Protein AF-0000000078817401 (afdb_homodimer)

Foldseek 3Di:
DFAKEKEDEPPDPQQVVQVVVCVVVVHDYHYDYPVPDPCVQVVQCVLQVNDNDDIWMDGHSRTQGGSVSLVVCVVVVNNVVVND/DFAKEKEDEPPDPQQVVQVVVCVVVVHDYHYDYPVPDPCVQVVQCVLQVNDNDDIWMDGHSRTQGGSVSLVVCVVVVNNVVVND

Solvent-accessible surface area (backbone atoms only — not comparable to full-atom values): 9053 Å² total; per-residue (Å²): 113,55,51,31,39,35,38,31,52,70,72,18,58,49,29,53,50,39,52,48,55,36,50,76,66,70,46,73,67,46,78,44,42,40,81,77,37,85,63,38,51,61,52,46,21,62,68,49,74,66,46,83,69,57,25,38,33,24,49,57,91,41,66,66,37,36,46,69,46,53,49,51,32,47,74,68,67,38,44,67,64,67,34,88,111,55,51,31,40,35,39,31,52,71,71,18,58,49,28,54,48,38,53,48,54,36,51,74,67,71,46,74,66,46,78,44,42,39,82,77,37,85,62,38,51,62,52,46,20,61,67,50,75,67,45,83,68,60,24,38,33,24,51,57,92,39,67,66,37,37,46,69,45,53,48,52,32,47,74,68,67,39,43,68,64,67,35,89

Nearest PDB structures (foldseek):
  3qmx-assembly1_A  TM=9.349E-01  e=4.135E-10  Synechocystis sp. PCC 6803
  4mjc-assembly1_A  TM=9.335E-01  e=5.089E-10  Synechocystis sp. PCC 6803 substr. Kazusa
  4mjb-assembly1_A  TM=9.336E-01  e=5.089E-10  Synechocystis sp. PCC 6803 substr. Kazusa
  4mja-assembly1_A  TM=9.288E-01  e=1.089E-09  Synechocystis sp. PCC 6803 substr. Kazusa
  4mje-assembly1_A  TM=9.339E-01  e=1.251E-09  Synechocystis sp. PCC 6803 substr. Kazusa

Organism: Pelagibacter ubique (strain HTCC1062) (NCBI:txid335992)

Sequence (168 aa):
MKNVTIYTGPLCNFCDAAKRLLARNNVEYKEINIATVDGAMDEMITKANGKRTIPQIFFDDNHIGGYDDVRALEKENKLLELLKMKNVTIYTGPLCNFCDAAKRLLARNNVEYKEINIATVDGAMDEMITKANGKRTIPQIFFDDNHIGGYDDVRALEKENKLLELLK

InterPro domains:
  IPR002109 Glutaredoxin [PF00462] (4-64)
  IPR011900 Glutaredoxin, GrxC [TIGR02181] (4-83)
  IPR011900 Glutaredoxin, GrxC [cd03418] (3-77)
  IPR014025 Glutaredoxin subgroup [PR00160] (4-22)
  IPR014025 Glutaredoxin subgroup [PR00160] (47-60)
  IPR014025 Glutaredoxin subgroup [PR00160] (61-74)
  IPR036249 Thioredoxin-like superfamily [SSF52833] (1-84)

pLDDT: mean 95.74, std 4.03, range [76.31, 98.75]

Structure (mmCIF, N/CA/C/O backbone):
data_AF-0000000078817401-model_v1
#
loop_
_entity.id
_entity.type
_entity.pdbx_description
1 polymer Glutaredoxin
#
loop_
_atom_site.group_PDB
_atom_site.id
_atom_site.type_symbol
_atom_site.label_atom_id
_atom_site.label_alt_id
_atom_site.label_comp_id
_atom_site.label_asym_id
_atom_site.label_entity_id
_atom_site.label_seq_id
_atom_site.pdbx_PDB_ins_code
_atom_site.Cartn_x
_atom_site.Cartn_y
_atom_site.Cartn_z
_atom_site.occupancy
_atom_site.B_iso_or_equiv
_atom_site.auth_seq_id
_atom_site.auth_comp_id
_atom_site.auth_asym_id
_atom_site.auth_atom_id
_atom_site.pdbx_PDB_model_num
ATOM 1 N N . MET A 1 1 ? -2.812 -25.641 -15.07 1 76.31 1 MET A N 1
ATOM 2 C CA . MET A 1 1 ? -2.541 -24.266 -14.711 1 76.31 1 MET A CA 1
ATOM 3 C C . MET A 1 1 ? -1.904 -24.172 -13.328 1 76.31 1 MET A C 1
ATOM 5 O O . MET A 1 1 ? -2.227 -24.969 -12.438 1 76.31 1 MET A O 1
ATOM 9 N N . LYS A 1 2 ? -0.894 -23.375 -13.109 1 90.56 2 LYS A N 1
ATOM 10 C CA . LYS A 1 2 ? -0.174 -23.266 -11.844 1 90.56 2 LYS A CA 1
ATOM 11 C C . LYS A 1 2 ? -1.051 -22.641 -10.766 1 90.56 2 LYS A C 1
ATOM 13 O O . LYS A 1 2 ? -1.945 -21.844 -11.062 1 90.56 2 LYS A O 1
ATOM 18 N N . ASN A 1 3 ? -0.857 -23.109 -9.586 1 95.81 3 ASN A N 1
ATOM 19 C CA . ASN A 1 3 ? -1.519 -22.484 -8.445 1 95.81 3 ASN A CA 1
ATOM 20 C C . ASN A 1 3 ? -0.893 -21.125 -8.109 1 95.81 3 ASN A C 1
ATOM 22 O O . ASN A 1 3 ? 0.333 -21 -8.078 1 95.81 3 ASN A O 1
ATOM 26 N N . VAL A 1 4 ? -1.726 -20.234 -7.977 1 97.69 4 VAL A N 1
ATOM 27 C CA . VAL A 1 4 ? -1.245 -18.906 -7.609 1 97.69 4 VAL A CA 1
ATOM 28 C C . VAL A 1 4 ? -1.587 -18.625 -6.148 1 97.69 4 VAL A C 1
ATOM 30 O O . VAL A 1 4 ? -2.727 -18.828 -5.723 1 97.69 4 VAL A O 1
ATOM 33 N N . THR A 1 5 ? -0.586 -18.234 -5.328 1 98.56 5 THR A N 1
ATOM 34 C CA . THR A 1 5 ? -0.765 -17.812 -3.941 1 98.56 5 THR A CA 1
ATOM 35 C C . THR A 1 5 ? -0.278 -16.391 -3.738 1 98.56 5 THR A C 1
ATOM 37 O O . THR A 1 5 ? 0.786 -16.016 -4.234 1 98.56 5 THR A O 1
ATOM 40 N N . ILE A 1 6 ? -1.085 -15.656 -3.076 1 98.69 6 ILE A N 1
ATOM 41 C CA . ILE A 1 6 ? -0.687 -14.281 -2.777 1 98.69 6 ILE A CA 1
ATOM 42 C C . ILE A 1 6 ? -0.774 -14.039 -1.273 1 98.69 6 ILE A C 1
ATOM 44 O O . ILE A 1 6 ? -1.801 -14.312 -0.651 1 98.69 6 ILE A O 1
ATOM 48 N N . TYR A 1 7 ? 0.388 -13.578 -0.652 1 98.75 7 TYR A N 1
ATOM 49 C CA . TYR A 1 7 ? 0.382 -13.094 0.723 1 98.75 7 TYR A CA 1
ATOM 50 C C . TYR A 1 7 ? 0.016 -11.617 0.777 1 98.75 7 TYR A C 1
ATOM 52 O O . TYR A 1 7 ? 0.6 -10.797 0.062 1 98.75 7 TYR A O 1
ATOM 60 N N . THR A 1 8 ? -0.942 -11.305 1.568 1 98.19 8 THR A N 1
ATOM 61 C CA . THR A 1 8 ? -1.442 -9.938 1.664 1 98.19 8 THR A CA 1
ATOM 62 C C . THR A 1 8 ? -1.533 -9.492 3.121 1 98.19 8 THR A C 1
ATOM 64 O O . THR A 1 8 ? -1.178 -10.25 4.027 1 98.19 8 THR A O 1
ATOM 67 N N . GLY A 1 9 ? -1.944 -8.219 3.326 1 95.19 9 GLY A N 1
ATOM 68 C CA . GLY A 1 9 ? -2.217 -7.633 4.629 1 95.19 9 GLY A CA 1
ATOM 69 C C . GLY A 1 9 ? -3.27 -6.543 4.586 1 95.19 9 GLY A C 1
ATOM 70 O O . GLY A 1 9 ? -3.695 -6.129 3.504 1 95.19 9 GLY A O 1
ATOM 71 N N . PRO A 1 10 ? -3.668 -6.227 5.82 1 92.19 10 PRO A N 1
ATOM 72 C CA . PRO A 1 10 ? -4.715 -5.203 5.879 1 92.19 10 PRO A CA 1
ATOM 73 C C . PRO A 1 10 ? -4.223 -3.828 5.43 1 92.19 10 PRO A C 1
ATOM 75 O O . PRO A 1 10 ? -3.072 -3.467 5.688 1 92.19 10 PRO A O 1
ATOM 78 N N . LEU A 1 11 ? -5.137 -3.049 4.781 1 90.81 11 LEU A N 1
ATOM 79 C CA . LEU A 1 11 ? -4.914 -1.659 4.395 1 90.81 11 LEU A CA 1
ATOM 80 C C . LEU A 1 11 ? -3.664 -1.527 3.537 1 90.81 11 LEU A C 1
ATOM 82 O O . LEU A 1 11 ? -2.848 -0.628 3.754 1 90.81 11 LEU A O 1
ATOM 86 N N . CYS A 1 12 ? -3.42 -2.465 2.744 1 96.25 12 CYS A N 1
ATOM 87 C CA . CYS A 1 12 ? -2.281 -2.484 1.835 1 96.25 12 CYS A CA 1
ATOM 88 C C . CYS A 1 12 ? -2.725 -2.232 0.399 1 96.25 12 CYS A C 1
ATOM 90 O O . CYS A 1 12 ? -3.326 -3.104 -0.231 1 96.25 12 CYS A O 1
ATOM 92 N N . ASN A 1 13 ? -2.375 -1.166 -0.148 1 96.25 13 ASN A N 1
ATOM 93 C CA . ASN A 1 13 ? -2.877 -0.75 -1.453 1 96.25 13 ASN A CA 1
ATOM 94 C C . ASN A 1 13 ? -2.271 -1.583 -2.578 1 96.25 13 ASN A C 1
ATOM 96 O O . ASN A 1 13 ? -2.945 -1.882 -3.566 1 96.25 13 ASN A O 1
ATOM 100 N N . PHE A 1 14 ? -1.003 -1.934 -2.42 1 97 14 PHE A N 1
ATOM 101 C CA . PHE A 1 14 ? -0.395 -2.791 -3.43 1 97 14 PHE A CA 1
ATOM 102 C C . PHE A 1 14 ? -1.038 -4.172 -3.428 1 97 14 PHE A C 1
ATOM 104 O O . PHE A 1 14 ? -1.152 -4.812 -4.473 1 97 14 PHE A O 1
ATOM 111 N N . CYS A 1 15 ? -1.413 -4.656 -2.254 1 98.12 15 CYS A N 1
ATOM 112 C CA . CYS A 1 15 ? -2.148 -5.914 -2.168 1 98.12 15 CYS A CA 1
ATOM 113 C C . CYS A 1 15 ? -3.459 -5.832 -2.943 1 98.12 15 CYS A C 1
ATOM 115 O O . CYS A 1 15 ? -3.793 -6.742 -3.703 1 98.12 15 CYS A O 1
ATOM 117 N N . ASP A 1 16 ? -4.199 -4.816 -2.754 1 97.12 16 ASP A N 1
ATOM 118 C CA . ASP A 1 16 ? -5.449 -4.637 -3.49 1 97.12 16 ASP A CA 1
ATOM 119 C C . ASP A 1 16 ? -5.195 -4.598 -4.996 1 97.12 16 ASP A C 1
ATOM 121 O O . ASP A 1 16 ? -5.941 -5.199 -5.773 1 97.12 16 ASP A O 1
ATOM 125 N N . ALA A 1 17 ? -4.199 -3.873 -5.379 1 97.19 17 ALA A N 1
ATOM 126 C CA . ALA A 1 17 ? -3.861 -3.768 -6.797 1 97.19 17 ALA A CA 1
ATOM 127 C C . ALA A 1 17 ? -3.492 -5.129 -7.375 1 97.19 17 ALA A C 1
ATOM 129 O O . ALA A 1 17 ? -3.9 -5.469 -8.484 1 97.19 17 ALA A O 1
ATOM 130 N N . ALA A 1 18 ? -2.74 -5.879 -6.668 1 98.06 18 ALA A N 1
ATOM 131 C CA . ALA A 1 18 ? -2.35 -7.219 -7.109 1 98.06 18 ALA A CA 1
ATOM 132 C C . ALA A 1 18 ? -3.574 -8.109 -7.305 1 98.06 18 ALA A C 1
ATOM 134 O O . ALA A 1 18 ? -3.682 -8.812 -8.312 1 98.06 18 ALA A O 1
ATOM 135 N N . LYS A 1 19 ? -4.449 -8.07 -6.336 1 98.12 19 LYS A N 1
ATOM 136 C CA . LYS A 1 19 ? -5.672 -8.867 -6.441 1 98.12 19 LYS A CA 1
ATOM 137 C C . LYS A 1 19 ? -6.488 -8.461 -7.664 1 98.12 19 LYS A C 1
ATOM 139 O O . LYS A 1 19 ? -6.98 -9.32 -8.398 1 98.12 19 LYS A O 1
ATOM 144 N N . ARG A 1 20 ? -6.629 -7.266 -7.887 1 98.06 20 ARG A N 1
ATOM 145 C CA . ARG A 1 20 ? -7.363 -6.781 -9.055 1 98.06 20 ARG A CA 1
ATOM 146 C C . ARG A 1 20 ? -6.699 -7.238 -10.344 1 98.06 20 ARG A C 1
ATOM 148 O O . ARG A 1 20 ? -7.383 -7.629 -11.297 1 98.06 20 ARG A O 1
ATOM 155 N N . LEU A 1 21 ? -5.383 -7.039 -10.398 1 97.56 21 LEU A N 1
ATOM 156 C CA . LEU A 1 21 ? -4.621 -7.445 -11.57 1 97.56 21 LEU A CA 1
ATOM 157 C C . LEU A 1 21 ? -4.867 -8.914 -11.898 1 97.56 21 LEU A C 1
ATOM 159 O O . LEU A 1 21 ? -5.141 -9.266 -13.047 1 97.56 21 LEU A O 1
ATOM 163 N N . LEU A 1 22 ? -4.762 -9.828 -10.914 1 96.88 22 LEU A N 1
ATOM 164 C CA . LEU A 1 22 ? -4.992 -11.25 -11.125 1 96.88 22 LEU A CA 1
ATOM 165 C C . LEU A 1 22 ? -6.43 -11.516 -11.547 1 96.88 22 LEU A C 1
ATOM 167 O O . LEU A 1 22 ? -6.676 -12.297 -12.469 1 96.88 22 LEU A O 1
ATOM 171 N N . ALA A 1 23 ? -7.348 -10.828 -10.945 1 96.62 23 ALA A N 1
ATOM 172 C CA . ALA A 1 23 ? -8.766 -10.992 -11.266 1 96.62 23 ALA A CA 1
ATOM 173 C C . ALA A 1 23 ? -9.055 -10.57 -12.703 1 96.62 23 ALA A C 1
ATOM 175 O O . ALA A 1 23 ? -9.766 -11.266 -13.43 1 96.62 23 ALA A O 1
ATOM 176 N N . ARG A 1 24 ? -8.508 -9.469 -13.07 1 95.62 24 ARG A N 1
ATOM 177 C CA . ARG A 1 24 ? -8.75 -8.953 -14.406 1 95.62 24 ARG A CA 1
ATOM 178 C C . ARG A 1 24 ? -8.211 -9.906 -15.469 1 95.62 24 ARG A C 1
ATOM 180 O O . ARG A 1 24 ? -8.672 -9.898 -16.609 1 95.62 24 ARG A O 1
ATOM 187 N N . ASN A 1 25 ? -7.258 -10.641 -15.117 1 94.94 25 ASN A N 1
ATOM 188 C CA . ASN A 1 25 ? -6.664 -11.602 -16.031 1 94.94 25 ASN A CA 1
ATOM 189 C C . ASN A 1 25 ? -7.262 -13 -15.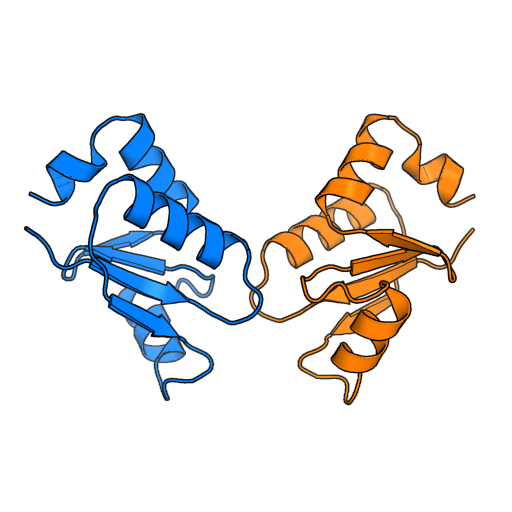844 1 94.94 25 ASN A C 1
ATOM 191 O O . ASN A 1 25 ? -6.73 -13.977 -16.359 1 94.94 25 ASN A O 1
ATOM 195 N N . ASN A 1 26 ? -8.289 -13.102 -15.055 1 95 26 ASN A N 1
ATOM 196 C CA . ASN A 1 26 ? -9.008 -14.344 -14.812 1 95 26 ASN A CA 1
ATOM 197 C C . ASN A 1 26 ? -8.109 -15.406 -14.188 1 95 26 ASN A C 1
ATOM 199 O O . ASN A 1 26 ? -8.203 -16.594 -14.531 1 95 26 ASN A O 1
ATOM 203 N N . VAL A 1 27 ? -7.23 -14.969 -13.375 1 95.19 27 VAL A N 1
ATOM 204 C CA . VAL A 1 27 ? -6.336 -15.883 -12.664 1 95.19 27 VAL A CA 1
ATOM 205 C C . VAL A 1 27 ? -6.875 -16.141 -11.258 1 95.19 27 VAL A C 1
ATOM 207 O O . VAL A 1 27 ? -6.996 -15.211 -10.453 1 95.19 27 VAL A O 1
ATOM 210 N N . GLU A 1 28 ? -7.285 -17.359 -11.047 1 96.25 28 GLU A N 1
ATOM 211 C CA . GLU A 1 28 ? -7.656 -17.734 -9.68 1 96.25 28 GLU A CA 1
ATOM 212 C C . GLU A 1 28 ? -6.438 -17.766 -8.766 1 96.25 28 GLU A C 1
ATOM 214 O O . GLU A 1 28 ? -5.355 -18.188 -9.188 1 96.25 28 GLU A O 1
ATOM 219 N N . TYR A 1 29 ? -6.676 -17.375 -7.523 1 97.88 29 TYR A N 1
ATOM 220 C CA . TYR A 1 29 ? -5.562 -17.375 -6.578 1 97.88 29 TYR A CA 1
ATOM 221 C C . TYR A 1 29 ? -6.047 -17.688 -5.168 1 97.88 29 TYR A C 1
ATOM 223 O O . TYR A 1 29 ? -7.215 -17.469 -4.844 1 97.88 29 TYR A O 1
ATOM 231 N N . LYS A 1 30 ? -5.117 -18.203 -4.398 1 98.31 30 LYS A N 1
ATOM 232 C CA . LYS A 1 30 ? -5.293 -18.328 -2.957 1 98.31 30 LYS A CA 1
ATOM 233 C C . LYS A 1 30 ? -4.688 -17.141 -2.217 1 98.31 30 LYS A C 1
ATOM 235 O O . LYS A 1 30 ? -3.525 -16.797 -2.438 1 98.31 30 LYS A O 1
ATOM 240 N N . GLU A 1 31 ? -5.441 -16.547 -1.39 1 98.38 31 GLU A N 1
ATOM 241 C CA . GLU A 1 31 ? -4.941 -15.445 -0.579 1 98.38 31 GLU A CA 1
ATOM 242 C C . GLU A 1 31 ? -4.602 -15.906 0.836 1 98.38 31 GLU A C 1
ATOM 244 O O . GLU A 1 31 ? -5.371 -16.641 1.454 1 98.38 31 GLU A O 1
ATOM 249 N N . ILE A 1 32 ? -3.479 -15.5 1.319 1 98.62 32 ILE A N 1
ATOM 250 C CA . ILE A 1 32 ? -3.078 -15.703 2.707 1 98.62 32 ILE A CA 1
ATOM 251 C C . ILE A 1 32 ? -2.836 -14.352 3.381 1 98.62 32 ILE A C 1
ATOM 253 O O . ILE A 1 32 ? -1.86 -13.664 3.074 1 98.62 32 ILE A O 1
ATOM 257 N N . ASN A 1 33 ? -3.705 -14.031 4.238 1 98 33 ASN A N 1
ATOM 258 C CA . ASN A 1 33 ? -3.586 -12.773 4.965 1 98 33 ASN A CA 1
ATOM 259 C C . ASN A 1 33 ? -2.662 -12.914 6.172 1 98 33 ASN A C 1
ATOM 261 O O . ASN A 1 33 ? -2.961 -13.656 7.109 1 98 33 ASN A O 1
ATOM 265 N N . ILE A 1 34 ? -1.608 -12.125 6.195 1 97.31 34 ILE A N 1
ATOM 266 C CA . ILE A 1 34 ? -0.565 -12.289 7.199 1 97.31 34 ILE A CA 1
ATOM 267 C C . ILE A 1 34 ? -1.081 -11.812 8.555 1 97.31 34 ILE A C 1
ATOM 269 O O . ILE A 1 34 ? -0.506 -12.141 9.594 1 97.31 34 ILE A O 1
ATOM 273 N N . ALA A 1 35 ? -2.064 -10.992 8.602 1 94.19 35 ALA A N 1
ATOM 274 C CA . ALA A 1 35 ? -2.604 -10.469 9.852 1 94.19 35 ALA A CA 1
ATOM 275 C C . ALA A 1 35 ? -3.521 -11.484 10.523 1 94.19 35 ALA A C 1
ATOM 277 O O . ALA A 1 35 ? -3.752 -11.414 11.734 1 94.19 35 ALA A O 1
ATOM 278 N N . THR A 1 36 ? -4.059 -12.453 9.75 1 96.06 36 THR A N 1
ATOM 279 C CA . THR A 1 36 ? -5.09 -13.312 10.312 1 96.06 36 THR A CA 1
ATOM 280 C C . THR A 1 36 ? -4.613 -14.766 10.359 1 96.06 36 THR A C 1
ATOM 282 O O . THR A 1 36 ? -5.18 -15.586 11.078 1 96.06 36 THR A O 1
ATOM 285 N N . VAL A 1 37 ? -3.709 -15.109 9.555 1 97.88 37 VAL A N 1
ATOM 286 C CA . VAL A 1 37 ? -3.193 -16.469 9.523 1 97.88 37 VAL A CA 1
ATOM 287 C C . VAL A 1 37 ? -1.91 -16.562 10.344 1 97.88 37 VAL A C 1
ATOM 289 O O . VAL A 1 37 ? -0.896 -15.953 9.992 1 97.88 37 VAL A O 1
ATOM 292 N N . ASP A 1 38 ? -1.973 -17.297 11.383 1 97.62 38 ASP A N 1
ATOM 293 C CA . ASP A 1 38 ? -0.816 -17.438 12.258 1 97.62 38 ASP A CA 1
ATOM 294 C C . ASP A 1 38 ? 0.378 -18.016 11.5 1 97.62 38 ASP A C 1
ATOM 296 O O . ASP A 1 38 ? 0.236 -18.984 10.75 1 97.62 38 ASP A O 1
ATOM 300 N N . GLY A 1 39 ? 1.517 -17.328 11.656 1 98.12 39 GLY A N 1
ATOM 301 C CA . GLY A 1 39 ? 2.754 -17.812 11.07 1 98.12 39 GLY A CA 1
ATOM 302 C C . GLY A 1 39 ? 2.9 -17.484 9.602 1 98.12 39 GLY A C 1
ATOM 303 O O . GLY A 1 39 ? 3.941 -17.75 9 1 98.12 39 GLY A O 1
ATOM 304 N N . ALA A 1 40 ? 1.882 -16.875 9.047 1 98.38 40 ALA A N 1
ATOM 305 C CA . ALA A 1 40 ? 1.87 -16.609 7.609 1 98.38 40 ALA A CA 1
ATOM 306 C C . ALA A 1 40 ? 3.002 -15.664 7.215 1 98.38 40 ALA A C 1
ATOM 308 O O . ALA A 1 40 ? 3.617 -15.828 6.16 1 98.38 40 ALA A O 1
ATOM 309 N N . MET A 1 41 ? 3.258 -14.703 8.047 1 97.19 41 MET A N 1
ATOM 310 C CA . MET A 1 41 ? 4.336 -13.766 7.742 1 97.19 41 MET A CA 1
ATOM 311 C C . MET A 1 41 ? 5.68 -14.484 7.664 1 97.19 41 MET A C 1
ATOM 313 O O . MET A 1 41 ? 6.43 -14.305 6.707 1 97.19 41 MET A O 1
ATOM 317 N N . ASP A 1 42 ? 5.969 -15.273 8.688 1 98.38 42 ASP A N 1
ATOM 318 C CA . ASP A 1 42 ? 7.223 -16.031 8.703 1 98.38 42 ASP A CA 1
ATOM 319 C C . ASP A 1 42 ? 7.324 -16.969 7.504 1 98.38 42 ASP A C 1
ATOM 321 O O . ASP A 1 42 ? 8.383 -17.078 6.887 1 98.38 42 ASP A O 1
ATOM 325 N N . GLU A 1 43 ? 6.25 -17.625 7.223 1 98.5 43 GLU A N 1
ATOM 326 C CA . GLU A 1 43 ? 6.211 -18.5 6.059 1 98.5 43 GLU A CA 1
ATOM 327 C C . GLU A 1 43 ? 6.508 -17.719 4.777 1 98.5 43 GLU A C 1
ATOM 329 O O . GLU A 1 43 ? 7.34 -18.141 3.969 1 98.5 43 GLU A O 1
ATOM 334 N N . MET A 1 44 ? 5.871 -16.594 4.621 1 98.38 44 MET A N 1
ATOM 335 C CA . MET A 1 44 ? 6.066 -15.75 3.441 1 98.38 44 MET A CA 1
ATOM 336 C C . MET A 1 44 ? 7.527 -15.336 3.303 1 98.38 44 MET A C 1
ATOM 338 O O . MET A 1 44 ? 8.117 -15.469 2.229 1 98.38 44 MET A O 1
ATOM 342 N N . ILE A 1 45 ? 8.094 -14.844 4.395 1 98.31 45 ILE A N 1
ATOM 343 C CA . ILE A 1 45 ? 9.469 -14.359 4.395 1 98.31 45 ILE A CA 1
ATOM 344 C C . ILE A 1 45 ? 10.414 -15.484 3.977 1 98.31 45 ILE A C 1
ATOM 346 O O . ILE A 1 45 ? 11.305 -15.273 3.152 1 98.31 45 ILE A O 1
ATOM 350 N N . THR A 1 46 ? 10.148 -16.625 4.531 1 98.62 46 THR A N 1
ATOM 351 C CA . THR A 1 46 ? 10.977 -17.781 4.199 1 98.62 46 THR A CA 1
ATOM 352 C C . THR A 1 46 ? 10.844 -18.141 2.721 1 98.62 46 THR A C 1
ATOM 354 O O . THR A 1 46 ? 11.844 -18.266 2.016 1 98.62 46 THR A O 1
ATOM 357 N N . LYS A 1 47 ? 9.695 -18.188 2.199 1 98.38 47 LYS A N 1
ATOM 358 C CA . LYS A 1 47 ? 9.438 -18.594 0.819 1 98.38 47 LYS A CA 1
ATOM 359 C C . LYS A 1 47 ? 9.898 -17.516 -0.161 1 98.38 47 LYS A C 1
ATOM 361 O O . LYS A 1 47 ? 10.289 -17.812 -1.29 1 98.38 47 LYS A O 1
ATOM 366 N N . ALA A 1 48 ? 9.875 -16.297 0.297 1 98.31 48 ALA A N 1
ATOM 367 C CA . ALA A 1 48 ? 10.195 -15.164 -0.565 1 98.31 48 ALA A CA 1
ATOM 368 C C . ALA A 1 48 ? 11.664 -14.773 -0.439 1 98.31 48 ALA A C 1
ATOM 370 O O . ALA A 1 48 ? 12.055 -13.664 -0.806 1 98.31 48 ALA A O 1
ATOM 371 N N . ASN A 1 49 ? 12.461 -15.594 0.134 1 97.94 49 ASN A N 1
ATOM 372 C CA . ASN A 1 49 ? 13.906 -15.398 0.256 1 97.94 49 ASN A CA 1
ATOM 373 C C . ASN A 1 49 ? 14.227 -14.125 1.027 1 97.94 49 ASN A C 1
ATOM 375 O O . ASN A 1 49 ? 15.07 -13.336 0.599 1 97.94 49 ASN A O 1
ATOM 379 N N . GLY A 1 50 ? 13.5 -13.898 2.109 1 97.94 50 GLY A N 1
ATOM 380 C CA . GLY A 1 50 ? 13.852 -12.844 3.043 1 97.94 50 GLY A CA 1
ATOM 381 C C . GLY A 1 50 ? 13.07 -11.555 2.818 1 97.94 50 GLY A C 1
ATOM 382 O O . GLY A 1 50 ? 13.164 -10.625 3.617 1 97.94 50 GLY A O 1
ATOM 383 N N . LYS A 1 51 ? 12.328 -11.555 1.695 1 97.25 51 LYS A N 1
ATOM 384 C CA . LYS A 1 51 ? 11.531 -10.359 1.468 1 97.25 51 LYS A CA 1
ATOM 385 C C . LYS A 1 51 ? 10.461 -10.195 2.545 1 97.25 51 LYS A C 1
ATOM 387 O O . LYS A 1 51 ? 9.789 -11.164 2.914 1 97.25 51 LYS A O 1
ATOM 392 N N . ARG A 1 52 ? 10.32 -8.945 2.996 1 95.5 52 ARG A N 1
ATOM 393 C CA . ARG A 1 52 ? 9.438 -8.695 4.133 1 95.5 52 ARG A CA 1
ATOM 394 C C . ARG A 1 52 ? 8.25 -7.836 3.725 1 95.5 52 ARG A C 1
ATOM 396 O O . ARG A 1 52 ? 7.34 -7.598 4.527 1 95.5 52 ARG A O 1
ATOM 403 N N . THR A 1 53 ? 8.242 -7.32 2.441 1 95.94 53 THR A N 1
ATOM 404 C CA . THR A 1 53 ? 7.168 -6.457 1.958 1 95.94 53 THR A CA 1
ATOM 405 C C . THR A 1 53 ? 6.012 -7.293 1.419 1 95.94 53 THR A C 1
ATOM 407 O O . THR A 1 53 ? 6.176 -8.477 1.124 1 95.94 53 THR A O 1
ATOM 410 N N . ILE A 1 54 ? 4.793 -6.645 1.409 1 97.88 54 ILE A N 1
ATOM 411 C CA . ILE A 1 54 ? 3.627 -7.277 0.799 1 97.88 54 ILE A CA 1
ATOM 412 C C . ILE A 1 54 ? 3.098 -6.402 -0.333 1 97.88 54 ILE A C 1
ATOM 414 O O . ILE A 1 54 ? 3.32 -5.188 -0.344 1 97.88 54 ILE A O 1
ATOM 418 N N . PRO A 1 55 ? 2.434 -7.043 -1.319 1 98.56 55 PRO A N 1
ATOM 419 C CA . PRO A 1 55 ? 2.205 -8.484 -1.418 1 98.56 55 PRO A CA 1
ATOM 420 C C . PRO A 1 55 ? 3.443 -9.25 -1.889 1 98.56 55 PRO A C 1
ATOM 422 O O . PRO A 1 55 ? 4.371 -8.648 -2.434 1 98.56 55 PRO A O 1
ATOM 425 N N . GLN A 1 56 ? 3.555 -10.492 -1.596 1 98.75 56 GLN A N 1
ATOM 426 C CA . GLN A 1 56 ? 4.398 -11.461 -2.283 1 98.75 56 GLN A CA 1
ATOM 427 C C . GLN A 1 56 ? 3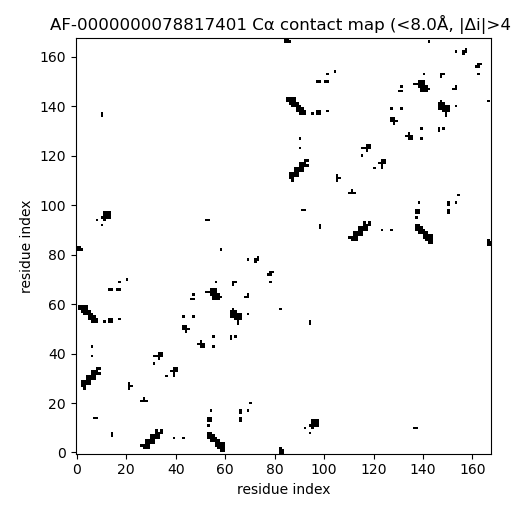.561 -12.5 -3.012 1 98.75 56 GLN A C 1
ATOM 429 O O . GLN A 1 56 ? 2.621 -13.062 -2.439 1 98.75 56 GLN A O 1
ATOM 434 N N . ILE A 1 57 ? 3.914 -12.766 -4.238 1 98.62 57 ILE A N 1
ATOM 435 C CA . ILE A 1 57 ? 3.1 -13.609 -5.105 1 98.62 57 ILE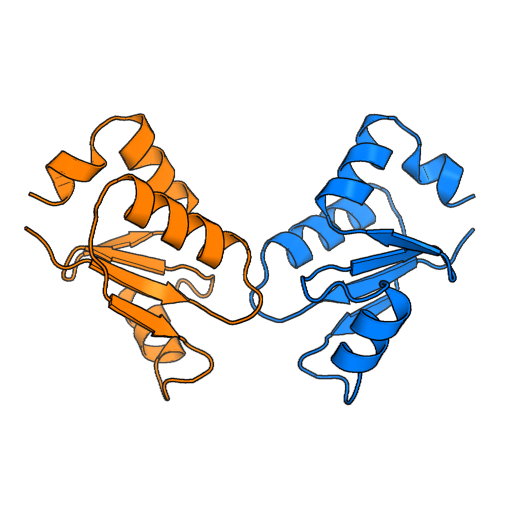 A CA 1
ATOM 436 C C . ILE A 1 57 ? 3.916 -14.812 -5.57 1 98.62 57 ILE A C 1
ATOM 438 O O . ILE A 1 57 ? 5.09 -14.68 -5.918 1 98.62 57 ILE A O 1
ATOM 442 N N . PHE A 1 58 ? 3.262 -15.906 -5.586 1 98.31 58 PHE A N 1
ATOM 443 C CA . PHE A 1 58 ? 3.887 -17.172 -5.926 1 98.31 58 PHE A CA 1
ATOM 444 C C . PHE A 1 58 ? 3.078 -17.906 -6.992 1 98.31 58 PHE A C 1
ATOM 446 O O . PHE A 1 58 ? 1.848 -17.938 -6.941 1 98.31 58 PHE A O 1
ATOM 453 N N . PHE A 1 59 ? 3.699 -18.438 -7.977 1 96.44 59 PHE A N 1
ATOM 454 C CA . PHE A 1 59 ? 3.148 -19.438 -8.875 1 96.44 59 PHE A CA 1
ATOM 455 C C . PHE A 1 59 ? 3.68 -20.828 -8.531 1 96.44 59 PHE A C 1
ATOM 457 O O . PHE A 1 59 ? 4.859 -21.125 -8.742 1 96.44 59 PHE A O 1
ATOM 464 N N . ASP A 1 60 ? 2.756 -21.641 -8.016 1 95.12 60 ASP A N 1
ATOM 465 C CA . ASP A 1 60 ? 3.205 -22.859 -7.352 1 95.12 60 ASP A CA 1
ATOM 466 C C . ASP A 1 60 ? 4.27 -22.547 -6.301 1 95.12 60 ASP A C 1
ATOM 468 O O . ASP A 1 60 ? 4.051 -21.719 -5.414 1 95.12 60 ASP A O 1
ATOM 472 N N . ASP A 1 61 ? 5.449 -23.141 -6.402 1 94.38 61 ASP A N 1
ATOM 473 C CA . ASP A 1 61 ? 6.488 -22.922 -5.402 1 94.38 61 ASP A CA 1
ATOM 474 C C . ASP A 1 61 ? 7.488 -21.859 -5.883 1 94.38 61 ASP A C 1
ATOM 476 O O . ASP A 1 61 ? 8.484 -21.594 -5.207 1 94.38 61 ASP A O 1
ATOM 480 N N . ASN A 1 62 ? 7.125 -21.281 -6.949 1 95.44 62 ASN A N 1
ATOM 481 C CA . ASN A 1 62 ? 8.023 -20.281 -7.512 1 95.44 62 ASN A CA 1
ATOM 482 C C . ASN A 1 62 ? 7.656 -18.875 -7.039 1 95.44 62 ASN A C 1
ATOM 484 O O . ASN A 1 62 ? 6.539 -18.406 -7.273 1 95.44 62 ASN A O 1
ATOM 488 N N . HIS A 1 63 ? 8.625 -18.266 -6.461 1 98.06 63 HIS A N 1
ATOM 489 C CA . HIS A 1 63 ? 8.445 -16.891 -6.039 1 98.06 63 HIS A CA 1
ATOM 490 C C . HIS A 1 63 ? 8.547 -15.93 -7.227 1 98.06 63 HIS A C 1
ATOM 492 O O . HIS A 1 63 ? 9.578 -15.875 -7.898 1 98.06 63 HIS A O 1
ATOM 498 N N . ILE A 1 64 ? 7.465 -15.172 -7.527 1 97.38 64 ILE A N 1
ATOM 499 C CA . ILE A 1 64 ? 7.457 -14.211 -8.625 1 97.38 64 ILE A CA 1
ATOM 500 C C . ILE A 1 64 ? 7.902 -12.844 -8.117 1 97.38 64 ILE A C 1
ATOM 502 O O . ILE A 1 64 ? 8.656 -12.133 -8.789 1 97.38 64 ILE A O 1
ATOM 506 N N . GLY A 1 65 ? 7.414 -12.508 -6.957 1 98.06 65 GLY A N 1
ATOM 507 C CA . GLY A 1 65 ? 7.715 -11.203 -6.387 1 98.06 65 GLY A CA 1
ATOM 508 C C . GLY A 1 65 ? 6.477 -10.43 -5.977 1 98.06 65 GLY A C 1
ATOM 509 O O . GLY A 1 65 ? 5.48 -11.023 -5.559 1 98.06 65 GLY A O 1
ATOM 510 N N . GLY A 1 66 ? 6.629 -9.141 -6 1 97.75 66 GLY A N 1
ATOM 511 C CA . GLY A 1 66 ? 5.523 -8.281 -5.602 1 97.75 66 GLY A CA 1
ATOM 512 C C . GLY A 1 66 ? 4.629 -7.891 -6.762 1 97.75 66 GLY A C 1
ATOM 513 O O . GLY A 1 66 ? 4.633 -8.547 -7.805 1 97.75 66 GLY A O 1
ATOM 514 N N . TYR A 1 67 ? 3.838 -6.816 -6.473 1 97.75 67 TYR A N 1
ATOM 515 C CA . TYR A 1 67 ? 2.885 -6.316 -7.457 1 97.75 67 TYR A CA 1
ATOM 516 C C . TYR A 1 67 ? 3.594 -5.887 -8.734 1 97.75 67 TYR A C 1
ATOM 518 O O . TYR A 1 67 ? 3.184 -6.258 -9.836 1 97.75 67 TYR A O 1
ATOM 526 N N . ASP A 1 68 ? 4.719 -5.141 -8.547 1 96.62 68 ASP A N 1
ATOM 527 C CA . ASP A 1 68 ? 5.445 -4.645 -9.711 1 96.62 68 ASP A CA 1
ATOM 528 C C . ASP A 1 68 ? 5.953 -5.797 -10.57 1 96.62 68 ASP A C 1
ATOM 530 O O . ASP A 1 68 ? 5.992 -5.688 -11.805 1 96.62 68 ASP A O 1
ATOM 534 N N . ASP A 1 69 ? 6.363 -6.848 -9.992 1 96.94 69 ASP A N 1
ATOM 535 C CA . ASP A 1 69 ? 6.875 -8.008 -10.719 1 96.94 69 ASP A CA 1
ATOM 536 C C . ASP A 1 69 ? 5.781 -8.656 -11.562 1 96.94 69 ASP A C 1
ATOM 538 O O . ASP A 1 69 ? 5.988 -8.945 -12.742 1 96.94 69 ASP A O 1
ATOM 542 N N . VAL A 1 70 ? 4.648 -8.891 -10.977 1 97.06 70 VAL A N 1
ATOM 543 C CA . VAL A 1 70 ? 3.555 -9.531 -11.703 1 97.06 70 VAL A CA 1
ATOM 544 C C . VAL A 1 70 ? 3.025 -8.578 -12.781 1 97.06 70 VAL A C 1
ATOM 546 O O . VAL A 1 70 ? 2.666 -9.016 -13.875 1 97.06 70 VAL A O 1
ATOM 549 N N . ARG A 1 71 ? 2.988 -7.344 -12.43 1 97.12 71 ARG A N 1
ATOM 550 C CA . ARG A 1 71 ? 2.557 -6.344 -13.398 1 97.12 71 ARG A CA 1
ATOM 551 C C . ARG A 1 71 ? 3.461 -6.348 -14.633 1 97.12 71 ARG A C 1
ATOM 553 O O . ARG A 1 71 ? 2.982 -6.242 -15.758 1 97.12 71 ARG A O 1
ATOM 560 N N . ALA A 1 72 ? 4.742 -6.418 -14.414 1 96.94 72 ALA A N 1
ATOM 561 C CA . ALA A 1 72 ? 5.695 -6.48 -15.516 1 96.94 72 ALA A CA 1
ATOM 562 C C . ALA A 1 72 ? 5.43 -7.691 -16.406 1 96.94 72 ALA A C 1
ATOM 564 O O . ALA A 1 72 ? 5.48 -7.59 -17.641 1 96.94 72 ALA A O 1
ATOM 565 N N . LEU A 1 73 ? 5.172 -8.789 -15.812 1 95.5 73 LEU A N 1
ATOM 566 C CA . LEU A 1 73 ? 4.848 -10 -16.562 1 95.5 73 LEU A CA 1
ATOM 567 C C . LEU A 1 73 ? 3.586 -9.797 -17.406 1 95.5 73 LEU A C 1
ATOM 569 O O . LEU A 1 73 ? 3.521 -10.242 -18.547 1 95.5 73 LEU A O 1
ATOM 573 N N . GLU A 1 74 ? 2.602 -9.18 -16.844 1 95 74 GLU A N 1
ATOM 574 C CA . GLU A 1 74 ? 1.362 -8.898 -17.562 1 95 74 GLU A CA 1
ATOM 575 C C . GLU A 1 74 ? 1.618 -8.016 -18.781 1 95 74 GLU A C 1
ATOM 577 O O . GLU A 1 74 ? 1.107 -8.281 -19.859 1 95 74 GLU A O 1
ATOM 582 N N . LYS A 1 75 ? 2.365 -6.996 -18.562 1 94.31 75 LYS A N 1
ATOM 583 C CA . LYS A 1 75 ? 2.666 -6.047 -19.641 1 94.31 75 LYS A CA 1
ATOM 584 C C . LYS A 1 75 ? 3.395 -6.734 -20.797 1 94.31 75 LYS A C 1
ATOM 586 O O . LYS A 1 75 ? 3.213 -6.367 -21.953 1 94.31 75 LYS A O 1
ATOM 591 N N . GLU A 1 76 ? 4.184 -7.621 -20.484 1 93.56 76 GLU A N 1
ATOM 592 C CA . GLU A 1 76 ? 4.957 -8.344 -21.484 1 93.56 76 GLU A CA 1
ATOM 593 C C . GLU A 1 76 ? 4.152 -9.5 -22.078 1 93.56 76 GLU A C 1
ATOM 595 O O . GLU A 1 76 ? 4.668 -10.266 -22.891 1 93.56 76 GLU A O 1
ATOM 600 N N . ASN A 1 77 ? 2.914 -9.664 -21.672 1 91.38 77 ASN A N 1
ATOM 601 C CA . ASN A 1 77 ? 2.01 -10.711 -22.125 1 91.38 77 ASN A CA 1
ATOM 602 C C . ASN A 1 77 ? 2.541 -12.102 -21.766 1 91.38 77 ASN A C 1
ATOM 604 O O . ASN A 1 77 ? 2.334 -13.055 -22.516 1 91.38 77 ASN A O 1
ATOM 608 N N . LYS A 1 78 ? 3.23 -12.109 -20.672 1 91.5 78 LYS A N 1
ATOM 609 C CA . LYS A 1 78 ? 3.855 -13.367 -20.25 1 91.5 78 LYS A CA 1
ATOM 610 C C . LYS A 1 78 ? 3.115 -13.984 -19.062 1 91.5 78 LYS A C 1
ATOM 612 O O . LYS A 1 78 ? 3.395 -15.117 -18.672 1 91.5 78 LYS A O 1
ATOM 617 N N . LEU A 1 79 ? 2.215 -13.32 -18.469 1 90.62 79 LEU A N 1
ATOM 618 C CA . LEU A 1 79 ? 1.53 -13.773 -17.266 1 90.62 79 LEU A CA 1
ATOM 619 C C . LEU A 1 79 ? 0.789 -15.086 -17.516 1 90.62 79 LEU A C 1
ATOM 621 O O . LEU A 1 79 ? 0.993 -16.062 -16.797 1 90.62 79 LEU A O 1
ATOM 625 N N . LEU A 1 80 ? 0.052 -15.109 -18.609 1 84.88 80 LEU A N 1
ATOM 626 C CA . LEU A 1 80 ? -0.744 -16.281 -18.922 1 84.88 80 LEU A CA 1
ATOM 627 C C . LEU A 1 80 ? 0.15 -17.453 -19.344 1 84.88 80 LEU A C 1
ATOM 629 O O . LEU A 1 80 ? -0.114 -18.609 -19 1 84.88 80 LEU A O 1
ATOM 633 N N . GLU A 1 81 ? 1.207 -17.094 -20.031 1 87.06 81 GLU A N 1
ATOM 634 C CA . GLU A 1 81 ? 2.15 -18.125 -20.438 1 87.06 81 GLU A CA 1
ATOM 635 C C . GLU A 1 81 ? 2.801 -18.797 -19.234 1 87.06 81 GLU A C 1
ATOM 637 O O . GLU A 1 81 ? 3.02 -20.016 -19.234 1 87.06 81 GLU A O 1
ATOM 642 N N . LEU A 1 82 ? 3.037 -17.969 -18.266 1 85.19 82 LEU A N 1
ATOM 643 C CA . LEU A 1 82 ? 3.715 -18.469 -17.078 1 85.19 82 LEU A CA 1
ATOM 644 C C . LEU A 1 82 ? 2.752 -19.266 -16.203 1 85.19 82 LEU A C 1
ATOM 646 O O . LEU A 1 82 ? 3.182 -20.078 -15.367 1 85.19 82 LEU A O 1
ATOM 650 N N . LEU A 1 83 ? 1.518 -19.062 -16.359 1 87.19 83 LEU A N 1
ATOM 651 C CA . LEU A 1 83 ? 0.515 -19.75 -15.547 1 87.19 83 LEU A CA 1
ATOM 652 C C . LEU A 1 83 ? 0.141 -21.094 -16.172 1 87.19 83 LEU A C 1
ATOM 654 O O . LEU A 1 83 ? -0.529 -21.906 -15.523 1 87.19 83 LEU A O 1
ATOM 658 N N . LYS A 1 84 ? 0.483 -21.188 -17.438 1 80.06 84 LYS A N 1
ATOM 659 C CA . LYS A 1 84 ? 0.247 -22.453 -18.109 1 80.06 84 LYS A CA 1
ATOM 660 C C . LYS A 1 84 ? 1.24 -23.516 -17.641 1 80.06 84 LYS A C 1
ATOM 662 O O . LYS A 1 84 ? 2.352 -23.203 -17.219 1 80.06 84 LYS A O 1
ATOM 667 N N . MET B 1 1 ? 4.133 27.766 9.883 1 77.38 1 MET B N 1
ATOM 668 C CA . MET B 1 1 ? 3.961 26.594 9.039 1 77.38 1 MET B CA 1
ATOM 669 C C . MET B 1 1 ? 2.938 25.641 9.641 1 77.38 1 MET B C 1
ATOM 671 O O . MET B 1 1 ? 2.852 25.5 10.859 1 77.38 1 MET B O 1
ATOM 675 N N . LYS B 1 2 ? 2.037 25.078 8.875 1 90.69 2 LYS B N 1
ATOM 676 C CA . LYS B 1 2 ? 0.976 24.203 9.359 1 90.69 2 LYS B CA 1
ATOM 677 C C . LYS B 1 2 ? 1.544 22.875 9.859 1 90.69 2 LYS B C 1
ATOM 679 O O . LYS B 1 2 ? 2.59 22.422 9.391 1 90.69 2 LYS B O 1
ATOM 684 N N . ASN B 1 3 ? 0.917 22.391 10.852 1 95.94 3 ASN B N 1
ATOM 685 C CA . ASN B 1 3 ? 1.269 21.047 11.32 1 95.94 3 ASN B CA 1
ATOM 686 C C . ASN B 1 3 ? 0.762 19.969 10.367 1 95.94 3 ASN B C 1
ATOM 688 O O . ASN B 1 3 ? -0.377 20.031 9.898 1 95.94 3 ASN B O 1
ATOM 692 N N . VAL B 1 4 ? 1.635 19.141 10.078 1 97.75 4 VAL B N 1
ATOM 693 C CA . VAL B 1 4 ? 1.255 18.047 9.195 1 97.75 4 VAL B CA 1
ATOM 694 C C . VAL B 1 4 ? 1.145 16.75 10.008 1 97.75 4 VAL B C 1
ATOM 696 O O . VAL B 1 4 ? 2.043 16.422 10.789 1 97.75 4 VAL B O 1
ATOM 699 N N . THR B 1 5 ? 0.003 16.031 9.922 1 98.56 5 THR B N 1
ATOM 700 C CA . THR B 1 5 ? -0.217 14.734 10.539 1 98.56 5 THR B CA 1
ATOM 701 C C . THR B 1 5 ? -0.539 13.68 9.484 1 98.56 5 THR B C 1
ATOM 703 O O . THR B 1 5 ? -1.32 13.938 8.562 1 98.56 5 THR B O 1
ATOM 706 N N . ILE B 1 6 ? 0.11 12.586 9.625 1 98.69 6 ILE B N 1
ATOM 707 C CA . ILE B 1 6 ? -0.173 11.492 8.703 1 98.69 6 ILE B CA 1
ATOM 708 C C . ILE B 1 6 ? -0.542 10.242 9.484 1 98.69 6 ILE B C 1
ATOM 710 O O . ILE B 1 6 ? 0.178 9.836 10.406 1 98.69 6 ILE B O 1
ATOM 714 N N . TYR B 1 7 ? -1.758 9.648 9.172 1 98.75 7 TYR B N 1
ATOM 715 C CA . TYR B 1 7 ? -2.131 8.328 9.68 1 98.75 7 TYR B CA 1
ATOM 716 C C . TYR B 1 7 ? -1.603 7.227 8.766 1 98.75 7 TYR B C 1
ATOM 718 O O . TYR B 1 7 ? -1.81 7.262 7.555 1 98.75 7 TYR B O 1
ATOM 726 N N . THR B 1 8 ? -0.913 6.309 9.344 1 98.19 8 THR B N 1
ATOM 727 C CA . THR B 1 8 ? -0.284 5.234 8.586 1 98.19 8 THR B CA 1
ATOM 728 C C . THR B 1 8 ? -0.605 3.875 9.203 1 98.19 8 THR B C 1
ATOM 730 O O . THR B 1 8 ? -1.332 3.795 10.195 1 98.19 8 THR B O 1
ATOM 733 N N . GLY B 1 9 ? -0.114 2.799 8.539 1 95.12 9 GLY B N 1
ATOM 734 C CA . GLY B 1 9 ? -0.19 1.427 9.016 1 95.12 9 GLY B CA 1
ATOM 735 C C . GLY B 1 9 ? 0.967 0.566 8.547 1 95.12 9 GLY B C 1
ATOM 736 O O . GLY B 1 9 ? 1.765 0.994 7.707 1 95.12 9 GLY B O 1
ATOM 737 N N . PRO B 1 10 ? 0.996 -0.586 9.227 1 92.38 10 PRO B N 1
ATOM 738 C CA . PRO B 1 10 ? 2.107 -1.469 8.859 1 92.38 10 PRO B CA 1
ATOM 739 C C . PRO B 1 10 ? 1.985 -2.021 7.441 1 92.38 10 PRO B C 1
ATOM 741 O O . PRO B 1 10 ? 0.877 -2.299 6.977 1 92.38 10 PRO 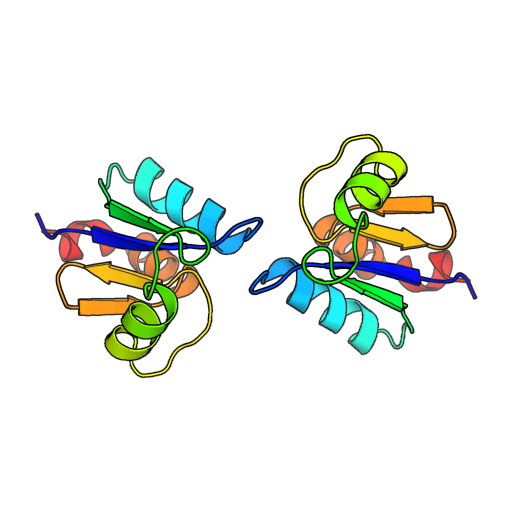B O 1
ATOM 744 N N . LEU B 1 11 ? 3.158 -2.219 6.781 1 91 11 LEU B N 1
ATOM 745 C CA . LEU B 1 11 ? 3.271 -2.863 5.48 1 91 11 LEU B CA 1
ATOM 746 C C . LEU B 1 11 ? 2.395 -2.16 4.449 1 91 11 LEU B C 1
ATOM 748 O O . LEU B 1 11 ? 1.697 -2.814 3.668 1 91 11 LEU B O 1
ATOM 752 N N . CYS B 1 12 ? 2.285 -0.92 4.562 1 96.25 12 CYS B N 1
ATOM 753 C CA . CYS B 1 12 ? 1.507 -0.096 3.645 1 96.25 12 CYS B CA 1
ATOM 754 C C . CYS B 1 12 ? 2.42 0.691 2.711 1 96.25 12 CYS B C 1
ATOM 756 O O . CYS B 1 12 ? 3.066 1.651 3.135 1 96.25 12 CYS B O 1
ATOM 758 N N . ASN B 1 13 ? 2.416 0.41 1.496 1 96.19 13 ASN B N 1
ATOM 759 C CA . ASN B 1 13 ? 3.361 0.982 0.545 1 96.19 13 ASN B CA 1
ATOM 760 C C . ASN B 1 13 ? 3.039 2.443 0.244 1 96.19 13 ASN B C 1
ATOM 762 O O . ASN B 1 13 ? 3.945 3.258 0.054 1 96.19 13 ASN B O 1
ATOM 766 N N . PHE B 1 14 ? 1.747 2.752 0.189 1 96.94 14 PHE B N 1
ATOM 767 C CA . PHE B 1 14 ? 1.383 4.148 -0.025 1 96.94 14 PHE B CA 1
ATOM 768 C C . PHE B 1 14 ? 1.787 5.004 1.171 1 96.94 14 PHE B C 1
ATOM 770 O O . PHE B 1 14 ? 2.146 6.172 1.012 1 96.94 14 PHE B O 1
ATOM 777 N N . CYS B 1 15 ? 1.689 4.438 2.363 1 98.12 15 CYS B N 1
ATOM 778 C CA . CYS B 1 15 ? 2.172 5.133 3.553 1 98.12 15 CYS B CA 1
ATOM 779 C C . CYS B 1 15 ? 3.658 5.441 3.436 1 98.12 15 CYS B C 1
ATOM 781 O O . CYS B 1 15 ? 4.086 6.562 3.721 1 98.12 15 CYS B O 1
ATOM 783 N N . ASP B 1 16 ? 4.434 4.512 3.074 1 97.06 16 ASP B N 1
ATOM 784 C CA . ASP B 1 16 ? 5.863 4.734 2.887 1 97.06 16 ASP B CA 1
ATOM 785 C C . ASP B 1 16 ? 6.121 5.82 1.845 1 97.06 16 ASP B C 1
ATOM 787 O O . ASP B 1 16 ? 6.984 6.68 2.035 1 97.06 16 ASP B O 1
ATOM 791 N N . ALA B 1 17 ? 5.398 5.738 0.774 1 97.19 17 ALA B N 1
ATOM 792 C CA . ALA B 1 17 ? 5.555 6.727 -0.289 1 97.19 17 ALA B CA 1
ATOM 793 C C . ALA B 1 17 ? 5.207 8.125 0.208 1 97.19 17 ALA B C 1
ATOM 795 O O . ALA B 1 17 ? 5.898 9.094 -0.111 1 97.19 17 ALA B O 1
ATOM 796 N N . ALA B 1 18 ? 4.172 8.242 0.93 1 98.06 18 ALA B N 1
ATOM 797 C CA . ALA B 1 18 ? 3.76 9.531 1.488 1 98.06 18 ALA B CA 1
ATOM 798 C C . ALA B 1 18 ? 4.844 10.102 2.395 1 98.06 18 ALA B C 1
ATOM 800 O O . ALA B 1 18 ? 5.168 11.289 2.309 1 98.06 18 ALA B O 1
ATOM 801 N N . LYS B 1 19 ? 5.371 9.258 3.26 1 98.12 19 LYS B N 1
ATOM 802 C CA . LYS B 1 19 ? 6.438 9.703 4.152 1 98.12 19 LYS B CA 1
ATOM 803 C C . LYS B 1 19 ? 7.648 10.188 3.361 1 98.12 19 LYS B C 1
ATOM 805 O O . LYS B 1 19 ? 8.227 11.234 3.674 1 98.12 19 LYS B O 1
ATOM 810 N N . ARG B 1 20 ? 8.008 9.508 2.418 1 98.06 20 ARG B N 1
ATOM 811 C CA . ARG B 1 20 ? 9.141 9.898 1.58 1 98.06 20 ARG B CA 1
ATOM 812 C C . ARG B 1 20 ? 8.867 11.234 0.892 1 98.06 20 ARG B C 1
ATOM 814 O O . ARG B 1 20 ? 9.766 12.078 0.799 1 98.06 20 ARG B O 1
ATOM 821 N N . LEU B 1 21 ? 7.684 11.328 0.303 1 97.56 21 LEU B N 1
ATOM 822 C CA . LEU B 1 21 ? 7.293 12.562 -0.379 1 97.56 21 LEU B CA 1
ATOM 823 C C . LEU B 1 21 ? 7.422 13.766 0.548 1 97.56 21 LEU B C 1
ATOM 825 O O . LEU B 1 21 ? 8.008 14.781 0.17 1 97.56 21 LEU B O 1
ATOM 829 N N . LEU B 1 22 ? 6.891 13.688 1.763 1 96.88 22 LEU B N 1
ATOM 830 C CA . LEU B 1 22 ? 6.973 14.773 2.727 1 96.88 22 LEU B CA 1
ATOM 831 C C . LEU B 1 22 ? 8.422 15.055 3.109 1 96.88 22 LEU B C 1
ATOM 833 O O . LEU B 1 22 ? 8.844 16.219 3.176 1 96.88 22 LEU B O 1
ATOM 837 N N . ALA B 1 23 ? 9.18 14.023 3.295 1 96.56 23 ALA B N 1
ATOM 838 C CA . ALA B 1 23 ? 10.586 14.148 3.664 1 96.56 23 ALA B CA 1
ATOM 839 C C . ALA B 1 23 ? 11.383 14.852 2.564 1 96.56 23 ALA B C 1
ATOM 841 O O . ALA B 1 23 ? 12.188 15.742 2.842 1 96.56 23 ALA B O 1
ATOM 842 N N . ARG B 1 24 ? 11.133 14.445 1.38 1 95.5 24 ARG B N 1
ATOM 843 C CA . ARG B 1 24 ? 11.875 15.016 0.257 1 95.5 24 ARG B CA 1
ATOM 844 C C . ARG B 1 24 ? 11.57 16.5 0.102 1 95.5 24 ARG B C 1
ATOM 846 O O . ARG B 1 24 ? 12.375 17.25 -0.467 1 95.5 24 ARG B O 1
ATOM 853 N N . ASN B 1 25 ? 10.469 16.891 0.547 1 94.94 25 ASN B N 1
ATOM 854 C CA . ASN B 1 25 ? 10.07 18.297 0.477 1 94.94 25 ASN B CA 1
ATOM 855 C C . ASN B 1 25 ? 10.375 19.031 1.781 1 94.94 25 ASN B C 1
ATOM 857 O O . ASN B 1 25 ? 9.906 20.141 1.992 1 94.94 25 ASN B O 1
ATOM 861 N N . ASN B 1 26 ? 11.062 18.391 2.674 1 95 26 ASN B N 1
ATOM 862 C CA . ASN B 1 26 ? 11.484 18.953 3.949 1 95 26 ASN B CA 1
ATOM 863 C C . ASN B 1 26 ? 10.289 19.359 4.805 1 95 26 ASN B C 1
ATOM 865 O O . ASN B 1 26 ? 10.32 20.406 5.465 1 95 26 ASN B O 1
ATOM 869 N N . VAL B 1 27 ? 9.273 18.625 4.715 1 95.25 27 VAL B N 1
ATOM 870 C CA . VAL B 1 27 ? 8.078 18.859 5.523 1 95.25 27 VAL B CA 1
ATOM 871 C C . VAL B 1 27 ? 8.094 17.953 6.75 1 95.25 27 VAL B C 1
ATOM 873 O O . VAL B 1 27 ? 8.078 16.719 6.621 1 95.25 27 VAL B O 1
ATOM 876 N N . GLU B 1 28 ? 8.234 18.578 7.895 1 96.25 28 GLU B N 1
ATOM 877 C CA . GLU B 1 2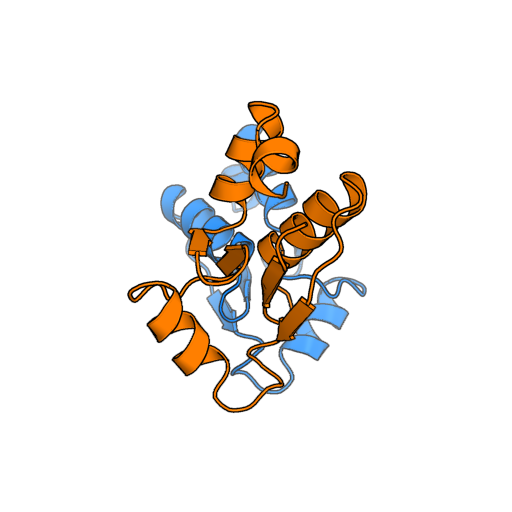8 ? 8.094 17.797 9.125 1 96.25 28 GLU B CA 1
ATOM 878 C C . GLU B 1 28 ? 6.652 17.344 9.328 1 96.25 28 GLU B C 1
ATOM 880 O O . GLU B 1 28 ? 5.715 18.078 9.016 1 96.25 28 GLU B O 1
ATOM 885 N N . TYR B 1 29 ? 6.523 16.156 9.898 1 97.88 29 TYR B N 1
ATOM 886 C CA . TYR B 1 29 ? 5.18 15.633 10.133 1 97.88 29 TYR B CA 1
ATOM 887 C C . TYR B 1 29 ? 5.137 14.766 11.383 1 97.88 29 TYR B C 1
ATOM 889 O O . TYR B 1 29 ? 6.156 14.219 11.805 1 97.88 29 TYR B O 1
ATOM 897 N N . LYS B 1 30 ? 3.949 14.703 11.93 1 98.31 30 LYS B N 1
ATOM 898 C CA . LYS B 1 30 ? 3.635 13.734 12.969 1 98.31 30 LYS B CA 1
ATOM 899 C C . LYS B 1 30 ? 2.996 12.477 12.383 1 98.31 30 LYS B C 1
ATOM 901 O O . LYS B 1 30 ? 2.035 12.57 11.609 1 98.31 30 LYS B O 1
ATOM 906 N N . GLU B 1 31 ? 3.508 11.375 12.719 1 98.38 31 GLU B N 1
ATOM 907 C CA . GLU B 1 31 ? 2.936 10.109 12.266 1 98.38 31 GLU B CA 1
ATOM 908 C C . GLU B 1 31 ? 2.094 9.461 13.367 1 98.38 31 GLU B C 1
ATOM 910 O O . GLU B 1 31 ? 2.51 9.414 14.523 1 98.38 31 GLU B O 1
ATOM 915 N N . ILE B 1 32 ? 0.949 8.992 13.008 1 98.62 32 ILE B N 1
ATOM 916 C CA . ILE B 1 32 ? 0.096 8.195 13.883 1 98.62 32 ILE B CA 1
ATOM 917 C C . ILE B 1 32 ? -0.156 6.828 13.258 1 98.62 32 ILE B C 1
ATOM 919 O O . ILE B 1 32 ? -0.876 6.719 12.258 1 98.62 32 ILE B O 1
ATOM 923 N N . ASN B 1 33 ? 0.432 5.875 13.828 1 97.94 33 ASN B N 1
ATOM 924 C CA . ASN B 1 33 ? 0.263 4.508 13.344 1 97.94 33 ASN B CA 1
ATOM 925 C C . ASN B 1 33 ? -1.009 3.871 13.898 1 97.94 33 ASN B C 1
ATOM 927 O O . ASN B 1 33 ? -1.131 3.662 15.109 1 97.94 33 ASN B O 1
ATOM 931 N N . ILE B 1 34 ? -1.898 3.475 13.016 1 97.25 34 ILE B N 1
ATOM 932 C CA . ILE B 1 34 ? -3.221 3.01 13.422 1 97.25 34 ILE B CA 1
ATOM 933 C C . ILE B 1 34 ? -3.105 1.64 14.086 1 97.25 34 ILE B C 1
ATOM 935 O O . ILE B 1 34 ? -4.023 1.2 14.781 1 97.25 34 ILE B O 1
ATOM 939 N N . ALA B 1 35 ? -2.084 0.905 13.836 1 94.19 35 ALA B N 1
ATOM 940 C CA . ALA B 1 35 ? -1.904 -0.429 14.406 1 94.19 35 ALA B CA 1
ATOM 941 C C . ALA B 1 35 ? -1.403 -0.352 15.844 1 94.19 35 ALA B C 1
ATOM 943 O O . ALA B 1 35 ? -1.565 -1.299 16.609 1 94.19 35 ALA B O 1
ATOM 944 N N . THR B 1 36 ? -0.788 0.788 16.234 1 96.06 36 THR B N 1
ATOM 945 C CA . THR B 1 36 ? -0.127 0.828 17.531 1 96.06 36 THR B CA 1
ATOM 946 C C . THR B 1 36 ? -0.791 1.854 18.453 1 96.06 36 THR B C 1
ATOM 948 O O . THR B 1 36 ? -0.614 1.814 19.672 1 96.06 36 THR B O 1
ATOM 951 N N . VAL B 1 37 ? -1.432 2.793 17.922 1 97.81 37 VAL B N 1
ATOM 952 C CA . VAL B 1 37 ? -2.096 3.824 18.703 1 97.81 37 VAL B CA 1
ATOM 953 C C . VAL B 1 37 ? -3.574 3.479 18.875 1 97.81 37 VAL B C 1
ATOM 955 O O . VAL B 1 37 ? -4.324 3.457 17.891 1 97.81 37 VAL B O 1
ATOM 958 N N . ASP B 1 38 ? -3.955 3.238 20.047 1 97.56 38 ASP B N 1
ATOM 959 C CA . ASP B 1 38 ? -5.34 2.881 20.328 1 97.56 38 ASP B CA 1
ATOM 960 C C . ASP B 1 38 ? -6.293 3.988 19.891 1 97.56 38 ASP B C 1
ATOM 962 O O . ASP B 1 38 ? -6.051 5.168 20.172 1 97.56 38 ASP B O 1
ATOM 966 N N . GLY B 1 39 ? -7.316 3.559 19.125 1 98.06 39 GLY B N 1
ATOM 967 C CA . GLY B 1 39 ? -8.352 4.492 18.734 1 98.06 39 GLY B CA 1
ATOM 968 C C . GLY B 1 39 ? -7.969 5.336 17.531 1 98.06 39 GLY B C 1
ATOM 969 O O . GLY B 1 39 ? -8.789 6.102 17.016 1 98.06 39 GLY B O 1
ATOM 970 N N . ALA B 1 40 ? -6.75 5.191 17.062 1 98.31 40 ALA B N 1
ATOM 971 C CA . ALA B 1 40 ? -6.242 6.039 15.992 1 98.31 40 ALA B CA 1
ATOM 972 C C . ALA B 1 40 ? -7.043 5.84 14.703 1 98.31 40 ALA B C 1
ATOM 974 O O . ALA B 1 40 ? -7.305 6.797 13.977 1 98.31 40 ALA B O 1
ATOM 975 N N . MET B 1 41 ? -7.414 4.621 14.469 1 97.12 41 MET B N 1
ATOM 976 C CA . MET B 1 41 ? -8.195 4.352 13.266 1 97.12 41 MET B CA 1
ATOM 977 C C . MET B 1 41 ? -9.523 5.094 13.297 1 97.12 41 MET B C 1
ATOM 979 O O . MET B 1 41 ? -9.898 5.766 12.336 1 97.12 41 MET B O 1
ATOM 983 N N . ASP B 1 42 ? -10.242 4.941 14.414 1 98.38 42 ASP B N 1
ATOM 984 C CA . ASP B 1 42 ? -11.523 5.617 14.555 1 98.38 42 ASP B CA 1
ATOM 985 C C . ASP B 1 42 ? -11.359 7.133 14.445 1 98.38 42 ASP B C 1
ATOM 987 O O . ASP B 1 42 ? -12.18 7.805 13.812 1 98.38 42 ASP B O 1
ATOM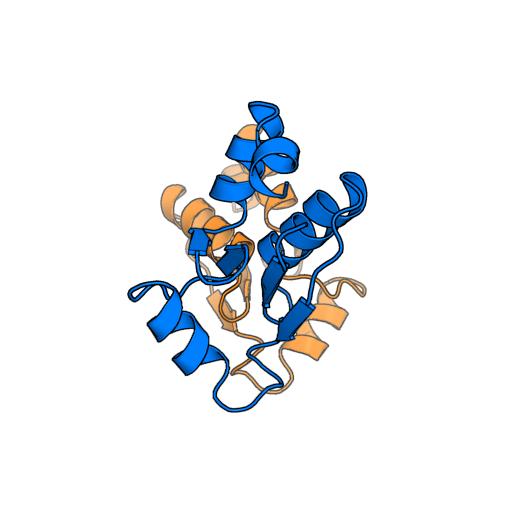 991 N N . GLU B 1 43 ? -10.359 7.633 15.078 1 98.5 43 GLU B N 1
ATOM 992 C CA . GLU B 1 43 ? -10.062 9.062 15 1 98.5 43 GLU B CA 1
ATOM 993 C C . GLU B 1 43 ? -9.82 9.492 13.555 1 98.5 43 GLU B C 1
ATOM 995 O O . GLU B 1 43 ? -10.398 10.477 13.086 1 98.5 43 GLU B O 1
ATOM 1000 N N . MET B 1 44 ? -9.016 8.734 12.852 1 98.38 44 MET B N 1
ATOM 1001 C CA . MET B 1 44 ? -8.695 9.031 11.453 1 98.38 44 MET B CA 1
ATOM 1002 C C . MET B 1 44 ? -9.961 9.055 10.609 1 98.38 44 MET B C 1
ATOM 1004 O O . MET B 1 44 ? -10.188 10 9.844 1 98.38 44 MET B O 1
ATOM 1008 N N . ILE B 1 45 ? -10.781 8.008 10.758 1 98.25 45 ILE B N 1
ATOM 1009 C CA . ILE B 1 45 ? -12 7.875 9.969 1 98.25 45 ILE B CA 1
ATOM 1010 C C . ILE B 1 45 ? -12.906 9.078 10.219 1 98.25 45 ILE B C 1
ATOM 1012 O O . ILE B 1 45 ? -13.453 9.656 9.273 1 98.25 45 ILE B O 1
ATOM 1016 N N . THR B 1 46 ? -13 9.43 11.461 1 98.56 46 THR B N 1
ATOM 1017 C CA . THR B 1 46 ? -13.828 10.578 11.82 1 98.56 46 THR B CA 1
ATOM 1018 C C . THR B 1 46 ? -13.273 11.852 11.195 1 98.56 46 THR B C 1
ATOM 1020 O O . THR B 1 46 ? -14.008 12.594 10.531 1 98.56 46 THR B O 1
ATOM 1023 N N . LYS B 1 47 ? -12.055 12.102 11.266 1 98.38 47 LYS B N 1
ATOM 1024 C CA . LYS B 1 47 ? -11.422 13.32 10.781 1 98.38 47 LYS B CA 1
ATOM 1025 C C . LYS B 1 47 ? -11.391 13.352 9.25 1 98.38 47 LYS B C 1
ATOM 1027 O O . LYS B 1 47 ? -11.438 14.422 8.648 1 98.38 47 LYS B O 1
ATOM 1032 N N . ALA B 1 48 ? -11.336 12.195 8.672 1 98.31 48 ALA B N 1
ATOM 1033 C CA . ALA B 1 48 ? -11.203 12.078 7.223 1 98.31 48 ALA B CA 1
ATOM 1034 C C . ALA B 1 48 ? -12.57 11.938 6.555 1 98.31 48 ALA B C 1
ATOM 1036 O O . ALA B 1 48 ? -12.656 11.484 5.41 1 98.31 48 ALA B O 1
ATOM 1037 N N . ASN B 1 49 ? -13.609 12.203 7.242 1 97.94 49 ASN B N 1
ATOM 1038 C CA . ASN B 1 49 ? -14.969 12.188 6.711 1 97.94 49 ASN B CA 1
ATOM 1039 C C . ASN B 1 49 ? -15.352 10.805 6.184 1 97.94 49 ASN B C 1
ATOM 1041 O O . ASN B 1 49 ? -15.891 10.68 5.082 1 97.94 49 ASN B O 1
ATOM 1045 N N . GLY B 1 50 ? -14.984 9.758 6.938 1 97.94 50 GLY B N 1
ATOM 1046 C CA . GLY B 1 50 ? -15.477 8.422 6.656 1 97.94 50 GLY B CA 1
ATOM 1047 C C . GLY B 1 50 ? -14.5 7.586 5.848 1 97.94 50 GLY B C 1
ATOM 1048 O O . GLY B 1 50 ? -14.719 6.391 5.645 1 97.94 50 GLY B O 1
ATOM 1049 N N . LYS B 1 51 ? -13.43 8.281 5.383 1 97.25 51 LYS B N 1
ATOM 1050 C CA . LYS B 1 51 ? -12.445 7.508 4.633 1 97.25 51 LYS B CA 1
ATOM 1051 C C . LYS B 1 51 ? -11.773 6.473 5.527 1 97.25 51 LYS B C 1
ATOM 1053 O O . LYS B 1 51 ? -11.406 6.77 6.668 1 97.25 51 LYS B O 1
ATOM 1058 N N . ARG B 1 52 ? -11.594 5.27 4.953 1 95.38 52 ARG B N 1
ATOM 1059 C CA . ARG B 1 52 ? -11.094 4.156 5.758 1 95.38 52 ARG B CA 1
ATOM 1060 C C . ARG B 1 52 ? -9.734 3.688 5.258 1 95.38 52 ARG B C 1
ATOM 1062 O O . ARG B 1 52 ? -9.117 2.801 5.855 1 95.38 52 ARG B O 1
ATOM 1069 N N . THR B 1 53 ? -9.25 4.289 4.109 1 95.75 53 THR B N 1
ATOM 1070 C CA . THR B 1 53 ? -7.969 3.895 3.527 1 95.75 53 THR B CA 1
ATOM 1071 C C . THR B 1 53 ? -6.824 4.68 4.156 1 95.75 53 THR B C 1
ATOM 1073 O O . THR B 1 53 ? -7.047 5.723 4.777 1 95.75 53 THR B O 1
ATOM 1076 N N . ILE B 1 54 ? -5.586 4.066 4.07 1 97.81 54 ILE B N 1
ATOM 1077 C CA . ILE B 1 54 ? -4.391 4.77 4.516 1 97.81 54 ILE B CA 1
ATOM 1078 C C . ILE B 1 54 ? -3.41 4.906 3.35 1 97.81 54 ILE B C 1
ATOM 1080 O O . ILE B 1 54 ? -3.453 4.121 2.398 1 97.81 54 ILE B O 1
ATOM 1084 N N . PRO B 1 55 ? -2.564 5.949 3.412 1 98.5 55 PRO B N 1
ATOM 1085 C CA . PRO B 1 55 ? -2.521 6.973 4.461 1 98.5 55 PRO B CA 1
ATOM 1086 C C . PRO B 1 55 ? -3.635 8.008 4.32 1 98.5 55 PRO B C 1
ATOM 1088 O O . PRO B 1 55 ? -4.246 8.117 3.254 1 98.5 55 PRO B O 1
ATOM 1091 N N . GLN B 1 56 ? -3.996 8.664 5.363 1 98.75 56 GLN B N 1
ATOM 1092 C CA . GLN B 1 56 ? -4.703 9.945 5.359 1 98.75 56 GLN B CA 1
ATOM 1093 C C . GLN B 1 56 ? -3.824 11.055 5.926 1 98.75 56 GLN B C 1
ATOM 1095 O O . GLN B 1 56 ? -3.203 10.891 6.977 1 98.75 56 GLN B O 1
ATOM 1100 N N . ILE B 1 57 ? -3.805 12.172 5.25 1 98.62 57 ILE B N 1
ATOM 1101 C CA . ILE B 1 57 ? -2.883 13.258 5.574 1 98.62 57 ILE B CA 1
ATOM 1102 C C . ILE B 1 57 ? -3.67 14.523 5.891 1 98.62 57 ILE B C 1
ATOM 1104 O O . ILE B 1 57 ? -4.641 14.852 5.203 1 98.62 57 ILE B O 1
ATOM 1108 N N . PHE B 1 58 ? -3.193 15.203 6.871 1 98.31 58 PHE B N 1
ATOM 1109 C CA . PHE B 1 58 ? -3.848 16.406 7.371 1 98.31 58 PHE B CA 1
ATOM 1110 C C . PHE B 1 58 ? -2.852 17.547 7.492 1 98.31 58 PHE B C 1
ATOM 1112 O O . PHE B 1 58 ? -1.718 17.359 7.934 1 98.31 58 PHE B O 1
ATOM 1119 N N . PHE B 1 59 ? -3.195 18.703 7.062 1 96.5 59 PHE B N 1
ATOM 1120 C CA . PHE B 1 59 ? -2.533 19.953 7.402 1 96.5 59 PHE B CA 1
ATOM 1121 C C . PHE B 1 59 ? -3.334 20.719 8.445 1 96.5 59 PHE B C 1
ATOM 1123 O O . PHE B 1 59 ? -4.41 21.25 8.148 1 96.5 59 PHE B O 1
ATOM 1130 N N . ASP B 1 60 ? -2.756 20.766 9.648 1 95.12 60 ASP B N 1
ATOM 1131 C CA . ASP B 1 60 ? -3.559 21.188 10.789 1 95.12 60 ASP B CA 1
ATOM 1132 C C . ASP B 1 60 ? -4.852 20.375 10.875 1 95.12 60 ASP B C 1
ATOM 1134 O O . ASP B 1 60 ? -4.816 19.141 10.906 1 95.12 60 ASP B O 1
ATOM 1138 N N . ASP B 1 61 ? -6.008 21.016 10.867 1 94.38 61 ASP B N 1
ATOM 1139 C CA . ASP B 1 61 ? -7.273 20.297 10.992 1 94.38 61 ASP B CA 1
ATOM 1140 C C . ASP B 1 61 ? -7.906 20.062 9.625 1 94.38 61 ASP B C 1
ATOM 1142 O O . ASP B 1 61 ? -9.023 19.547 9.523 1 94.38 61 ASP B O 1
ATOM 1146 N N . ASN B 1 62 ? -7.133 20.375 8.656 1 95.5 62 ASN B N 1
ATOM 1147 C CA . ASN B 1 62 ? -7.652 20.234 7.301 1 95.5 62 ASN B CA 1
ATOM 1148 C C . ASN B 1 62 ? -7.266 18.875 6.699 1 95.5 62 ASN B C 1
ATOM 1150 O O . ASN B 1 62 ? -6.078 18.562 6.582 1 95.5 62 ASN B O 1
ATOM 1154 N N . HIS B 1 63 ? -8.266 18.203 6.305 1 98.06 63 HIS B N 1
ATOM 1155 C CA . HIS B 1 63 ? -8.039 16.922 5.629 1 98.06 63 HIS B CA 1
ATOM 1156 C C . HIS B 1 63 ? -7.613 17.141 4.18 1 98.06 63 HIS B C 1
ATOM 1158 O O . HIS B 1 63 ? -8.352 17.734 3.391 1 98.06 63 HIS B O 1
ATOM 1164 N N . ILE B 1 64 ? -6.402 16.688 3.799 1 97.31 64 ILE B N 1
ATOM 1165 C CA . ILE B 1 64 ? -5.902 16.812 2.434 1 97.31 64 ILE B CA 1
ATOM 1166 C C . ILE B 1 64 ? -6.297 15.578 1.624 1 97.31 64 ILE B C 1
ATOM 1168 O O . ILE B 1 64 ? -6.672 15.688 0.455 1 97.31 64 ILE B O 1
ATOM 1172 N N . GLY B 1 65 ? -6.168 14.445 2.26 1 98 65 GLY B N 1
ATOM 1173 C CA . GLY B 1 65 ? -6.449 13.195 1.579 1 98 65 GLY B CA 1
ATOM 1174 C C . GLY B 1 65 ? -5.312 12.195 1.667 1 98 65 GLY B C 1
ATOM 1175 O O . GLY B 1 65 ? -4.59 12.156 2.666 1 98 65 GLY B O 1
ATOM 1176 N N . GLY B 1 66 ? -5.27 11.336 0.691 1 97.75 66 GLY B N 1
ATOM 1177 C CA . GLY B 1 66 ? -4.242 10.305 0.672 1 97.75 66 GLY B CA 1
ATOM 1178 C C . GLY B 1 66 ? -2.975 10.742 -0.041 1 97.75 66 GLY B C 1
ATOM 1179 O O . GLY B 1 66 ? -2.727 11.938 -0.207 1 97.75 66 GLY B O 1
ATOM 1180 N N . TYR B 1 67 ? -2.182 9.688 -0.385 1 97.75 67 TYR B N 1
ATOM 1181 C CA . TYR B 1 67 ? -0.901 9.914 -1.047 1 97.75 67 TYR B CA 1
ATOM 1182 C C . TYR B 1 67 ? -1.096 10.641 -2.373 1 97.75 67 TYR B C 1
ATOM 1184 O O . TYR B 1 67 ? -0.403 11.617 -2.658 1 97.75 67 TYR B O 1
ATOM 1192 N N . ASP B 1 68 ? -2.111 10.156 -3.158 1 96.62 68 ASP B N 1
ATOM 1193 C CA . ASP B 1 68 ? -2.35 10.758 -4.469 1 96.62 68 ASP B CA 1
ATOM 1194 C C . ASP B 1 68 ? -2.705 12.242 -4.336 1 96.62 68 ASP B C 1
ATOM 1196 O O . ASP B 1 68 ? -2.33 13.055 -5.188 1 96.62 68 ASP B O 1
ATOM 1200 N N . ASP B 1 69 ? -3.412 12.609 -3.352 1 96.88 69 ASP B N 1
ATOM 1201 C CA . ASP B 1 69 ? -3.82 14 -3.137 1 96.88 69 ASP B CA 1
ATOM 1202 C C . ASP B 1 69 ? -2.613 14.883 -2.844 1 96.88 69 ASP B C 1
ATOM 1204 O O . ASP B 1 69 ? -2.467 15.961 -3.434 1 96.88 69 ASP B O 1
ATOM 1208 N N . VAL B 1 70 ? -1.77 14.461 -1.945 1 97.06 70 VAL B N 1
ATOM 1209 C CA . VAL B 1 70 ? -0.6 15.258 -1.59 1 97.06 70 VAL B CA 1
ATOM 1210 C C . VAL B 1 70 ? 0.374 15.297 -2.766 1 97.06 70 VAL B C 1
ATOM 1212 O O . VAL B 1 70 ? 1.001 16.328 -3.023 1 97.06 70 VAL B O 1
ATOM 1215 N N . ARG B 1 71 ? 0.462 14.195 -3.414 1 97.06 71 ARG B N 1
ATOM 1216 C CA . ARG B 1 71 ? 1.319 14.148 -4.594 1 97.06 71 ARG B CA 1
ATOM 1217 C C . ARG B 1 71 ? 0.87 15.156 -5.641 1 97.06 71 ARG B C 1
ATOM 1219 O O . ARG B 1 71 ? 1.699 15.82 -6.266 1 97.06 71 ARG B O 1
ATOM 1226 N N . ALA B 1 72 ? -0.408 15.234 -5.879 1 96.88 72 ALA B N 1
ATOM 1227 C CA . ALA B 1 72 ? -0.953 16.203 -6.828 1 96.88 72 ALA B CA 1
ATOM 1228 C C . ALA B 1 72 ? -0.588 17.625 -6.426 1 96.88 72 ALA B C 1
ATOM 1230 O O . ALA B 1 72 ? -0.221 18.453 -7.277 1 96.88 72 ALA B O 1
ATOM 1231 N N . LEU B 1 73 ? -0.694 17.922 -5.199 1 95.44 73 LEU B N 1
ATOM 1232 C CA . LEU B 1 73 ? -0.32 19.234 -4.695 1 95.44 73 LEU B CA 1
ATOM 1233 C C . LEU B 1 73 ? 1.157 19.516 -4.949 1 95.44 73 LEU B C 1
ATOM 1235 O O . LEU B 1 73 ? 1.526 20.641 -5.32 1 95.44 73 LEU B O 1
ATOM 1239 N N . GLU B 1 74 ? 1.993 18.547 -4.727 1 94.94 74 GLU B N 1
ATOM 1240 C CA . GLU B 1 74 ? 3.426 18.688 -4.973 1 94.94 74 GLU B CA 1
ATOM 1241 C C . GLU B 1 74 ? 3.705 19 -6.441 1 94.94 74 GLU B C 1
ATOM 1243 O O . GLU B 1 74 ? 4.5 19.891 -6.754 1 94.94 74 GLU B O 1
ATOM 1248 N N . LYS B 1 75 ? 3.074 18.266 -7.281 1 94.19 75 LYS B N 1
ATOM 1249 C CA . LYS B 1 75 ? 3.273 18.422 -8.719 1 94.19 75 LYS B CA 1
ATOM 1250 C C . LYS B 1 75 ? 2.871 19.828 -9.172 1 94.19 75 LYS B C 1
ATOM 1252 O O . LYS B 1 75 ? 3.469 20.375 -10.102 1 94.19 75 LYS B O 1
ATOM 1257 N N . GLU B 1 76 ? 1.913 20.328 -8.609 1 93.44 76 GLU B N 1
ATOM 1258 C CA . GLU B 1 76 ? 1.412 21.656 -8.961 1 93.44 76 GLU B CA 1
ATOM 1259 C C . GLU B 1 76 ? 2.197 22.75 -8.242 1 93.44 76 GLU B C 1
ATOM 1261 O O . GLU B 1 76 ? 1.876 23.938 -8.359 1 93.44 76 GLU B O 1
ATOM 1266 N N . ASN B 1 77 ? 3.193 22.391 -7.473 1 91.12 77 ASN B N 1
ATOM 1267 C CA . ASN B 1 77 ? 4.039 23.297 -6.711 1 91.12 77 ASN B CA 1
ATOM 1268 C C . ASN B 1 77 ? 3.236 24.062 -5.668 1 91.12 77 ASN B C 1
ATOM 1270 O O . ASN B 1 77 ? 3.539 25.234 -5.375 1 91.12 77 ASN B O 1
ATOM 1274 N N . LYS B 1 78 ? 2.229 23.391 -5.191 1 91.38 78 LYS B N 1
ATOM 1275 C CA . LYS B 1 78 ? 1.334 24.047 -4.238 1 91.38 78 LYS B CA 1
ATOM 1276 C C . LYS B 1 78 ? 1.554 23.516 -2.826 1 91.38 78 LYS B C 1
ATOM 1278 O O . LYS B 1 78 ? 1.005 24.047 -1.862 1 91.38 78 LYS B O 1
ATOM 1283 N N . LEU B 1 79 ? 2.299 22.5 -2.635 1 90.31 79 LEU B N 1
ATOM 1284 C CA . LEU B 1 79 ? 2.482 21.844 -1.344 1 90.31 79 LEU B CA 1
ATOM 1285 C C . LEU B 1 79 ? 3.068 22.812 -0.322 1 90.31 79 LEU B C 1
ATOM 1287 O O . LEU B 1 79 ? 2.5 23.016 0.754 1 90.31 79 LEU B O 1
ATOM 1291 N N . LEU B 1 80 ? 4.121 23.516 -0.751 1 85 80 LEU B N 1
ATOM 1292 C CA . LEU B 1 80 ? 4.801 24.422 0.163 1 85 80 LEU B CA 1
ATOM 1293 C C . LEU B 1 80 ? 3.941 25.656 0.438 1 85 80 LEU B C 1
ATOM 1295 O O . LEU B 1 80 ? 3.91 26.156 1.564 1 85 80 LEU B O 1
ATOM 1299 N N . GLU B 1 81 ? 3.217 26.062 -0.565 1 87.06 81 GLU B N 1
ATOM 1300 C CA . GLU B 1 81 ? 2.324 27.203 -0.389 1 87.06 81 GLU B C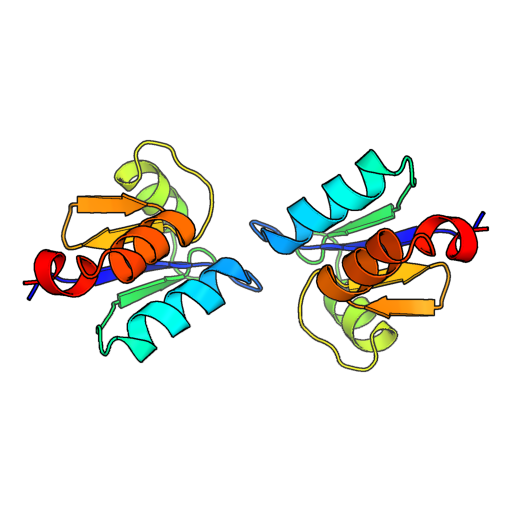A 1
ATOM 1301 C C . GLU B 1 81 ? 1.226 26.891 0.625 1 87.06 81 GLU B C 1
ATOM 1303 O O . GLU B 1 81 ? 0.853 27.75 1.426 1 87.06 81 GLU B O 1
ATOM 1308 N N . LEU B 1 82 ? 0.801 25.656 0.547 1 85.31 82 LEU B N 1
ATOM 1309 C CA . LEU B 1 82 ? -0.291 25.266 1.429 1 85.31 82 LEU B CA 1
ATOM 1310 C C . LEU B 1 82 ? 0.212 25.047 2.852 1 85.31 82 LEU B C 1
ATOM 1312 O O . LEU B 1 82 ? -0.574 25.062 3.801 1 85.31 82 LEU B O 1
ATOM 1316 N N . LEU B 1 83 ? 1.443 24.828 3.006 1 87.5 83 LEU B N 1
ATOM 1317 C CA . LEU B 1 83 ? 2.02 24.562 4.32 1 87.5 83 LEU B CA 1
ATOM 1318 C C . LEU B 1 83 ? 2.377 25.875 5.023 1 87.5 83 LEU B C 1
ATOM 1320 O O . LEU B 1 83 ? 2.676 25.875 6.219 1 87.5 83 LEU B O 1
ATOM 1324 N N . LYS B 1 84 ? 2.455 26.891 4.203 1 80.38 84 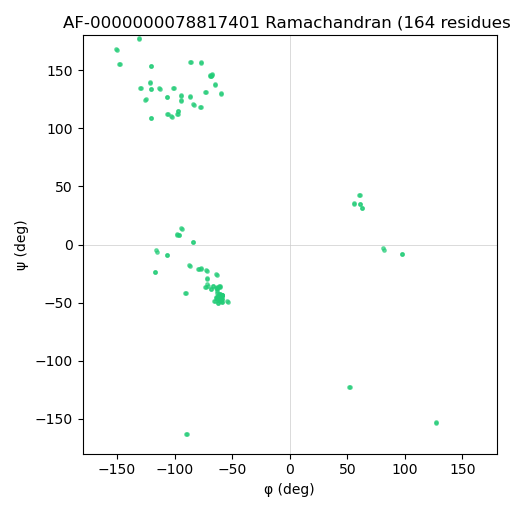LYS B N 1
ATOM 1325 C CA . LYS B 1 84 ? 2.713 28.203 4.773 1 80.38 84 LYS B CA 1
ATOM 1326 C C . LYS B 1 84 ? 1.481 28.75 5.496 1 80.38 84 LYS B C 1
ATOM 1328 O O . LYS B 1 84 ? 0.353 28.375 5.172 1 80.38 84 LYS B O 1
#

Secondary structure (DSSP, 8-state):
---EEEEE-TT-HHHHHHHHHHHHTT---EEEETTTSTTHHHHHHHHTTT--SS-EEEETTEEEESHHHHHHHHHTT-HHHHH-/---EEEEE-TT-HHHHHHHHHHHHTT---EEEETTTSTTHHHHHHHHTTT--SS-EEEETTEEEESHHHHHHHHHTT-HHHHH-

Radius of gyration: 18.07 Å; Cα contacts (8 Å, |Δi|>4): 271; chains: 2; bounding box: 29×52×42 Å